Protein AF-A0A7M7MT83-F1 (afdb_monomer_lite)

Structure (mmCIF, N/CA/C/O backbone):
data_AF-A0A7M7MT83-F1
#
_entry.id   AF-A0A7M7MT83-F1
#
loop_
_atom_site.group_PDB
_atom_site.id
_atom_site.type_symbol
_atom_site.label_atom_id
_atom_site.label_alt_id
_atom_site.label_comp_id
_atom_site.label_asym_id
_atom_site.label_entity_id
_atom_site.label_seq_id
_atom_site.pdbx_PDB_ins_code
_atom_site.Cartn_x
_atom_site.Cartn_y
_atom_site.Cartn_z
_atom_site.occupancy
_atom_site.B_iso_or_equiv
_atom_site.auth_seq_id
_atom_site.auth_comp_id
_atom_site.auth_asym_id
_atom_site.auth_atom_id
_atom_site.pdbx_PDB_model_num
ATOM 1 N N . MET A 1 1 ? -68.914 21.315 61.690 1.00 57.00 1 MET A N 1
ATOM 2 C CA . MET A 1 1 ? -67.715 20.433 61.717 1.00 57.00 1 MET A CA 1
ATOM 3 C C . MET A 1 1 ? -67.319 19.843 60.352 1.00 57.00 1 MET A C 1
ATOM 5 O O . MET A 1 1 ? -66.195 19.382 60.210 1.00 57.00 1 MET A O 1
ATOM 9 N N . THR A 1 2 ? -68.172 19.881 59.323 1.00 61.34 2 THR A N 1
ATOM 10 C CA . THR A 1 2 ? -67.931 19.259 58.001 1.00 61.34 2 THR A CA 1
ATOM 11 C C . THR A 1 2 ? -66.990 20.039 57.068 1.00 61.34 2 THR A C 1
ATOM 13 O O . THR A 1 2 ? -66.273 19.422 56.284 1.00 61.34 2 THR A O 1
ATOM 16 N N . ALA A 1 3 ? -66.925 21.372 57.175 1.00 60.59 3 ALA A N 1
ATOM 17 C CA . ALA A 1 3 ? -66.109 22.215 56.289 1.00 60.59 3 ALA A CA 1
ATOM 18 C C . ALA A 1 3 ? -64.585 22.019 56.464 1.00 60.59 3 ALA A C 1
ATOM 20 O O . ALA A 1 3 ? -63.885 21.810 55.475 1.00 60.59 3 ALA A O 1
ATOM 21 N N . ARG A 1 4 ? -64.073 21.976 57.708 1.00 62.16 4 ARG A N 1
ATOM 22 C CA . ARG A 1 4 ? -62.634 21.757 57.990 1.00 62.16 4 ARG A CA 1
ATOM 23 C C . ARG A 1 4 ? -62.119 20.418 57.449 1.00 62.16 4 ARG A C 1
ATOM 25 O O . ARG A 1 4 ? -61.045 20.360 56.864 1.00 62.16 4 ARG A O 1
ATOM 32 N N . LYS A 1 5 ? -62.917 19.349 57.559 1.00 65.69 5 LYS A N 1
ATOM 33 C CA . LYS A 1 5 ? -62.542 17.998 57.096 1.00 65.69 5 LYS A CA 1
ATOM 34 C C . LYS A 1 5 ? -62.365 17.918 55.567 1.00 65.69 5 LYS A C 1
ATOM 36 O O . LYS A 1 5 ? -61.561 17.126 55.079 1.00 65.69 5 LYS A O 1
ATOM 41 N N . ARG A 1 6 ? -63.089 18.750 54.806 1.00 65.38 6 ARG A N 1
ATOM 42 C CA . ARG A 1 6 ? -63.007 18.823 53.333 1.00 65.38 6 ARG A CA 1
ATOM 43 C C . ARG A 1 6 ? -61.776 19.606 52.859 1.00 65.38 6 ARG A C 1
ATOM 45 O O . ARG A 1 6 ? -61.167 19.255 51.846 1.00 65.38 6 ARG A O 1
ATOM 52 N N . GLU A 1 7 ? -61.387 20.628 53.615 1.00 68.56 7 GLU A N 1
ATOM 53 C CA . GLU A 1 7 ? -60.181 21.421 53.363 1.00 68.56 7 GLU A CA 1
ATOM 54 C C . GLU A 1 7 ? -58.898 20.612 53.650 1.00 68.56 7 GLU A C 1
ATOM 56 O O . GLU A 1 7 ? -57.979 20.600 52.832 1.00 68.56 7 GLU A O 1
ATOM 61 N N . GLU A 1 8 ? -58.880 19.837 54.743 1.00 69.06 8 GLU A N 1
ATOM 62 C CA . GLU A 1 8 ? -57.792 18.912 55.114 1.00 69.06 8 GLU A CA 1
ATOM 63 C C . GLU A 1 8 ? -57.534 17.849 54.024 1.00 69.06 8 GLU A C 1
ATOM 65 O O . GLU A 1 8 ? -56.398 17.604 53.611 1.00 69.06 8 GLU A O 1
ATOM 70 N N . SER A 1 9 ? -58.611 17.263 53.487 1.00 75.81 9 SER A N 1
ATOM 71 C CA . SER A 1 9 ? -58.549 16.263 52.411 1.00 75.81 9 SER A CA 1
ATOM 72 C C . SER A 1 9 ? -57.998 16.843 51.099 1.00 75.81 9 SER A C 1
ATOM 74 O O . SER A 1 9 ? -57.252 16.177 50.375 1.00 75.81 9 SER A O 1
ATOM 76 N N . SER A 1 10 ? -58.307 18.110 50.806 1.00 84.88 10 SER A N 1
ATOM 77 C CA . SER A 1 10 ? -57.803 18.812 49.618 1.00 84.88 10 SER A CA 1
ATOM 78 C C . SER A 1 10 ? -56.302 19.102 49.729 1.00 84.88 10 SER A C 1
ATOM 80 O O . SER A 1 10 ? -55.560 18.891 48.765 1.00 84.88 10 SER A O 1
ATOM 82 N N . LYS A 1 11 ? -55.829 19.491 50.922 1.00 85.19 11 LYS A N 1
ATOM 83 C CA . LYS A 1 11 ? -54.399 19.690 51.215 1.00 85.19 11 LYS A CA 1
ATOM 84 C C . LYS A 1 11 ? -53.608 18.381 51.094 1.00 85.19 11 LYS A C 1
ATOM 86 O O . LYS A 1 11 ? -52.562 18.366 50.445 1.00 85.19 11 LYS A O 1
ATOM 91 N N . GLN A 1 12 ? -54.135 17.2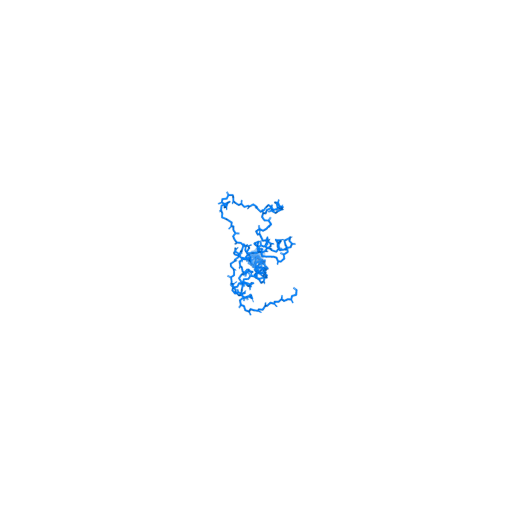66 51.611 1.00 87.62 12 GLN A N 1
ATOM 92 C CA . GLN A 1 12 ? -53.523 15.937 51.445 1.00 87.62 12 GLN A CA 1
ATOM 93 C C . GLN A 1 12 ? -53.416 15.508 49.978 1.00 87.62 12 GLN A C 1
ATOM 95 O O . GLN A 1 12 ? -52.361 15.028 49.560 1.00 87.62 12 GLN A O 1
ATOM 100 N N . ARG A 1 13 ? -54.467 15.717 49.171 1.00 83.44 13 ARG A N 1
ATOM 101 C CA . ARG A 1 13 ? -54.431 15.439 47.723 1.00 83.44 13 ARG A CA 1
ATOM 102 C C . ARG A 1 13 ? -53.372 16.271 47.005 1.00 83.44 13 ARG A C 1
ATOM 104 O O . ARG A 1 13 ? -52.617 15.732 46.199 1.00 83.44 13 ARG A O 1
ATOM 111 N N . TYR A 1 14 ? -53.275 17.562 47.321 1.00 90.56 14 TYR A N 1
ATOM 112 C CA . TYR A 1 14 ? -52.264 18.433 46.723 1.00 90.56 14 TYR A CA 1
ATOM 113 C C . TYR A 1 14 ? -50.840 17.984 47.083 1.00 90.56 14 TYR A C 1
ATOM 115 O O . TYR A 1 14 ? -49.967 17.908 46.217 1.00 90.56 14 TYR A O 1
ATOM 123 N N . GLN A 1 15 ? -50.617 17.604 48.343 1.00 88.81 15 GLN A N 1
ATOM 124 C CA . GLN A 1 15 ? -49.321 17.125 48.818 1.00 88.81 15 GLN A CA 1
ATOM 125 C C . GLN A 1 15 ? -48.944 15.756 48.224 1.00 88.81 15 GLN A C 1
ATOM 127 O O . GLN A 1 15 ? -47.784 15.544 47.869 1.00 88.81 15 GLN A O 1
ATOM 132 N N . ALA A 1 16 ? -49.908 14.847 48.051 1.00 88.94 16 ALA A N 1
ATOM 133 C CA . ALA A 1 16 ? -49.701 13.574 47.360 1.00 88.94 16 ALA A CA 1
ATOM 134 C C . ALA A 1 16 ? -49.307 13.788 45.887 1.00 88.94 16 ALA A C 1
ATOM 136 O O . ALA A 1 16 ? -48.312 13.226 45.432 1.00 88.94 16 ALA A O 1
ATOM 137 N N . ASN A 1 17 ? -50.002 14.683 45.178 1.00 91.44 17 ASN A N 1
ATOM 138 C CA . ASN A 1 17 ? -49.695 15.024 43.785 1.00 91.44 17 ASN A CA 1
ATOM 139 C C . ASN A 1 17 ? -48.333 15.724 43.623 1.00 91.44 17 ASN A C 1
ATOM 141 O O . ASN A 1 17 ? -47.659 15.550 42.608 1.00 91.44 17 ASN A O 1
ATOM 145 N N . ALA A 1 18 ? -47.903 16.521 44.606 1.00 88.69 18 ALA A N 1
ATOM 146 C CA . ALA A 1 18 ? -46.572 17.129 44.612 1.00 88.69 18 ALA A CA 1
ATOM 147 C C . ALA A 1 18 ? -45.459 16.075 44.773 1.00 88.69 18 ALA A C 1
ATOM 149 O O . ALA A 1 18 ? -44.462 16.116 44.056 1.00 88.69 18 ALA A O 1
ATOM 150 N N . ARG A 1 19 ? -45.659 15.089 45.658 1.00 87.50 19 ARG A N 1
ATOM 151 C CA . ARG A 1 19 ? -44.720 13.969 45.855 1.00 87.50 19 ARG A CA 1
ATOM 152 C C . ARG A 1 19 ? -44.637 13.060 44.630 1.00 87.50 19 ARG A C 1
ATOM 154 O O . ARG A 1 19 ? -43.552 12.602 44.288 1.00 87.50 19 ARG A O 1
ATOM 161 N N . GLU A 1 20 ? -45.760 12.814 43.958 1.00 88.69 20 GLU A N 1
ATOM 162 C CA . GLU A 1 20 ? -45.780 12.026 42.721 1.00 88.69 20 GLU A CA 1
ATOM 163 C C . GLU A 1 20 ? -44.983 12.719 41.607 1.00 88.69 20 GLU A C 1
ATOM 165 O O . GLU A 1 20 ? -44.172 12.083 40.930 1.00 88.69 20 GLU A O 1
ATOM 170 N N . ARG A 1 21 ? -45.120 14.048 41.490 1.00 84.00 21 ARG A N 1
ATOM 171 C CA . ARG A 1 21 ? -44.317 14.853 40.560 1.00 84.00 21 ARG A CA 1
ATOM 172 C C . ARG A 1 21 ? -42.822 14.768 40.856 1.00 84.00 21 ARG A C 1
ATOM 174 O O . ARG A 1 21 ? -42.048 14.516 39.933 1.00 84.00 21 ARG A O 1
ATOM 181 N N . ASP A 1 22 ? -42.411 14.895 42.114 1.00 89.75 22 ASP A N 1
ATOM 182 C CA . ASP A 1 22 ? -40.998 14.767 42.500 1.00 89.75 22 ASP A CA 1
ATOM 183 C C . ASP A 1 22 ? -40.421 13.381 42.144 1.00 89.75 22 ASP A C 1
ATOM 185 O O . ASP A 1 22 ? -39.358 13.271 41.523 1.00 89.75 22 ASP A O 1
ATOM 189 N N . ARG A 1 23 ? -41.188 12.309 42.399 1.00 87.31 23 ARG A N 1
ATOM 190 C CA . ARG A 1 23 ? -40.822 10.943 41.983 1.00 87.31 23 ARG A CA 1
ATOM 191 C C . ARG A 1 23 ? -40.630 10.838 40.474 1.00 87.31 23 ARG A C 1
ATOM 193 O O . ARG A 1 23 ? -39.657 10.221 40.032 1.00 87.31 23 ARG A O 1
ATOM 200 N N . THR A 1 24 ? -41.533 11.420 39.684 1.00 88.94 24 THR A N 1
ATOM 201 C CA . THR A 1 24 ? -41.405 11.416 38.220 1.00 88.94 24 THR A CA 1
ATOM 202 C C . THR A 1 24 ? -40.198 12.217 37.745 1.00 88.94 24 THR A C 1
ATOM 204 O O . THR A 1 24 ? -39.415 11.683 36.965 1.00 88.94 24 THR A O 1
ATOM 207 N N . HIS A 1 25 ? -39.957 13.424 38.267 1.00 88.62 25 HIS A N 1
ATOM 208 C CA . HIS A 1 25 ? -38.783 14.227 37.909 1.00 88.62 25 HIS A CA 1
ATOM 209 C C . HIS A 1 25 ? -37.474 13.494 38.207 1.00 88.62 25 HIS A C 1
ATOM 211 O O . HIS A 1 25 ? -36.591 13.434 37.349 1.00 88.62 25 HIS A O 1
ATOM 217 N N . ARG A 1 26 ? -37.367 12.864 39.383 1.00 83.62 26 ARG A N 1
ATOM 218 C CA . ARG A 1 26 ? -36.186 12.083 39.766 1.00 83.62 26 ARG A CA 1
ATOM 219 C C . ARG A 1 26 ? -35.973 10.872 38.856 1.00 83.62 26 ARG A C 1
ATOM 221 O O . ARG A 1 26 ? -34.840 10.594 38.464 1.00 83.62 26 ARG A O 1
ATOM 228 N N . ARG A 1 27 ? -37.044 10.158 38.490 1.00 85.94 27 ARG A N 1
ATOM 229 C CA . ARG A 1 27 ? -36.975 9.031 37.541 1.00 85.94 27 ARG A CA 1
ATOM 230 C C . ARG A 1 27 ? -36.535 9.489 36.155 1.00 85.94 27 ARG A C 1
ATOM 232 O O . ARG A 1 27 ? -35.623 8.888 35.595 1.00 85.94 27 ARG A O 1
ATOM 239 N N . THR A 1 28 ? -37.122 10.561 35.632 1.00 86.75 28 THR A N 1
ATOM 240 C CA . THR A 1 28 ? -36.768 11.116 34.319 1.00 86.75 28 THR A CA 1
ATOM 241 C C . THR A 1 28 ? -35.318 11.588 34.292 1.00 86.75 28 THR A C 1
ATOM 243 O O . THR A 1 28 ? -34.590 11.261 33.358 1.00 86.75 28 THR A O 1
ATOM 246 N N . PHE A 1 29 ? -34.862 12.274 35.344 1.00 82.88 29 PHE A N 1
ATOM 247 C CA . PHE A 1 29 ? -33.477 12.729 35.464 1.00 82.88 29 PHE A CA 1
ATOM 248 C C . PHE A 1 29 ? -32.484 11.560 35.497 1.00 82.88 29 PHE A C 1
ATOM 250 O O . PHE A 1 29 ? -31.486 11.566 34.776 1.00 82.88 29 PHE A O 1
ATOM 257 N N . ASN A 1 30 ? -32.776 10.518 36.279 1.00 85.31 30 ASN A N 1
ATOM 258 C CA . ASN A 1 30 ? -31.931 9.326 36.347 1.00 85.31 30 ASN A CA 1
ATOM 259 C C . ASN A 1 30 ? -31.901 8.560 35.018 1.00 85.31 30 ASN A C 1
ATOM 261 O O . ASN A 1 30 ? -30.837 8.101 34.605 1.00 85.31 30 ASN A O 1
ATOM 265 N N . ASN A 1 31 ? -33.039 8.461 34.327 1.00 85.00 31 ASN A N 1
ATOM 266 C CA . ASN A 1 31 ? -33.118 7.799 33.030 1.00 85.00 31 ASN A CA 1
ATOM 267 C C . ASN A 1 31 ? -32.348 8.591 31.960 1.00 85.00 31 ASN A C 1
ATOM 269 O O . ASN A 1 31 ? -31.525 8.028 31.245 1.00 85.00 31 ASN A O 1
ATOM 273 N N . ALA A 1 32 ? -32.497 9.918 31.925 1.00 82.69 32 ALA A N 1
ATOM 274 C CA . ALA A 1 32 ? -31.705 10.788 31.057 1.00 82.69 32 ALA A CA 1
ATOM 275 C C . ALA A 1 32 ? -30.198 10.632 31.327 1.00 82.69 32 ALA A C 1
ATOM 277 O O . ALA A 1 32 ? -29.422 10.416 30.396 1.00 82.69 32 ALA A O 1
ATOM 278 N N . LYS A 1 33 ? -29.781 10.631 32.600 1.00 84.50 33 LYS A N 1
ATOM 279 C CA . LYS A 1 33 ? -28.379 10.426 32.991 1.00 84.50 33 LYS A CA 1
ATOM 280 C C . LYS A 1 33 ? -27.840 9.072 32.518 1.00 84.50 33 LYS A C 1
ATOM 282 O O . LYS A 1 33 ? -26.751 9.032 31.952 1.00 84.50 33 LYS A O 1
ATOM 287 N N . PHE A 1 34 ? -28.612 7.998 32.687 1.00 81.19 34 PHE A N 1
ATOM 288 C CA . PHE A 1 34 ? -28.249 6.657 32.220 1.00 81.19 34 PHE A CA 1
ATOM 289 C C . PHE A 1 34 ? -28.175 6.568 30.689 1.00 81.19 34 PHE A C 1
ATOM 291 O O . PHE A 1 34 ? -27.226 6.017 30.135 1.00 81.19 34 PHE A O 1
ATOM 298 N N . THR A 1 35 ? -29.138 7.155 29.973 1.00 75.31 35 THR A N 1
ATOM 299 C CA . THR A 1 35 ? -29.099 7.177 28.502 1.00 75.31 35 THR A CA 1
ATOM 300 C C . THR A 1 35 ? -27.897 7.964 27.977 1.00 75.31 35 THR A C 1
ATOM 302 O O . THR A 1 35 ? -27.282 7.544 27.000 1.00 75.31 35 THR A O 1
ATOM 305 N N . ASN A 1 36 ? -27.503 9.050 28.649 1.00 76.81 36 ASN A N 1
ATOM 306 C CA . ASN A 1 36 ? -26.342 9.857 28.275 1.00 76.81 36 ASN A CA 1
ATOM 307 C C . ASN A 1 36 ? -25.015 9.124 28.522 1.00 76.81 36 ASN A C 1
ATOM 309 O O . ASN A 1 36 ? -24.133 9.167 27.666 1.00 76.81 36 ASN A O 1
ATOM 313 N N . THR A 1 37 ? -24.866 8.399 29.636 1.00 74.75 37 THR A N 1
ATOM 314 C CA . THR A 1 37 ? -23.663 7.582 29.880 1.00 74.75 37 THR A CA 1
ATOM 315 C C . THR A 1 37 ? -23.552 6.416 28.898 1.00 74.75 37 THR A C 1
ATOM 317 O O . THR A 1 37 ? -22.462 6.140 28.396 1.00 74.75 37 THR A O 1
ATOM 320 N N . LEU A 1 38 ? -24.672 5.773 28.554 1.00 76.94 38 LEU A N 1
ATOM 321 C CA . LEU A 1 38 ? -24.695 4.682 27.578 1.00 76.94 38 LEU A CA 1
ATOM 322 C C . LEU A 1 38 ? -24.400 5.174 26.150 1.00 76.94 38 LEU A C 1
ATOM 324 O O . LEU A 1 38 ? -23.700 4.494 25.398 1.00 76.94 38 LEU A O 1
ATOM 328 N N . LYS A 1 39 ? -24.889 6.366 25.777 1.00 73.06 39 LYS A N 1
ATOM 329 C CA . LYS A 1 39 ? -24.542 7.033 24.508 1.00 73.06 39 LYS A CA 1
ATOM 330 C C . LYS A 1 39 ? -23.049 7.360 24.438 1.00 73.06 39 LYS A C 1
ATOM 332 O O . LYS A 1 39 ? -22.415 6.992 23.453 1.00 73.06 39 LYS A O 1
ATOM 337 N N . LYS A 1 40 ? -22.476 7.916 25.514 1.00 73.50 40 LYS A N 1
ATOM 338 C CA . LYS A 1 40 ? -21.038 8.225 25.606 1.00 73.50 40 LYS A CA 1
ATOM 339 C C . LYS A 1 40 ? -20.159 6.982 25.413 1.00 73.50 40 LYS A C 1
ATOM 341 O O . LYS A 1 40 ? -19.173 7.028 24.686 1.00 73.50 40 LYS A O 1
ATOM 346 N N . GLY A 1 41 ? -20.544 5.842 25.996 1.00 68.06 41 GLY A N 1
ATOM 347 C CA . GLY A 1 41 ? -19.832 4.572 25.794 1.00 68.06 41 GLY A CA 1
ATOM 348 C C . GLY A 1 41 ? -19.936 4.016 24.365 1.00 68.06 41 GLY A C 1
ATOM 349 O O . GLY A 1 41 ? -18.981 3.435 23.853 1.00 68.06 41 GLY A O 1
ATOM 350 N N . LYS A 1 42 ? -21.077 4.211 23.689 1.00 71.38 42 LYS A N 1
ATOM 351 C CA . LYS A 1 42 ? -21.274 3.786 22.291 1.00 71.38 42 LYS A CA 1
ATOM 352 C C . LYS A 1 42 ? -20.506 4.653 21.294 1.00 71.38 42 LYS A C 1
ATOM 354 O O . LYS A 1 42 ? -20.053 4.134 20.280 1.00 71.38 42 LYS A O 1
ATOM 359 N N . GLU A 1 43 ? -20.379 5.950 21.557 1.00 72.12 43 GLU A N 1
ATOM 360 C CA . GLU A 1 43 ? -19.562 6.860 20.744 1.00 72.12 43 GLU A CA 1
ATOM 361 C C . GLU A 1 43 ? -18.083 6.503 20.832 1.00 72.12 43 GLU A C 1
ATOM 363 O O . GLU A 1 43 ? -17.481 6.235 19.798 1.00 72.12 43 GLU A O 1
ATOM 368 N N . PHE A 1 44 ? -17.550 6.331 22.043 1.00 77.38 44 PHE A N 1
ATOM 369 C CA . PHE A 1 44 ? -16.159 5.914 22.229 1.00 77.38 44 PHE A CA 1
ATOM 370 C C . PHE A 1 44 ? -15.850 4.566 21.550 1.00 77.38 44 PHE A C 1
ATOM 372 O O . PHE A 1 44 ? -14.807 4.393 20.929 1.00 77.38 44 PHE A O 1
ATOM 379 N N . LYS A 1 45 ? -16.782 3.603 21.597 1.00 75.19 45 LYS A N 1
ATOM 380 C CA . LYS A 1 45 ? -16.617 2.309 20.913 1.00 75.19 45 LYS A CA 1
ATOM 381 C C . LYS A 1 45 ? -16.614 2.439 19.384 1.00 75.19 45 LYS A C 1
ATOM 383 O O . LYS A 1 45 ? -15.858 1.723 18.735 1.00 75.19 45 LYS A O 1
ATOM 388 N N . ARG A 1 46 ? -17.446 3.325 18.819 1.00 73.12 46 ARG A N 1
ATOM 389 C CA . ARG A 1 46 ? -17.458 3.611 17.373 1.00 73.12 46 ARG A CA 1
ATOM 390 C C . ARG A 1 46 ? -16.165 4.289 16.932 1.00 73.12 46 ARG A C 1
ATOM 392 O O . ARG A 1 46 ? -15.587 3.853 15.950 1.00 73.12 46 ARG A O 1
ATOM 399 N N . GLU A 1 47 ? -15.681 5.261 17.698 1.00 77.88 47 GLU A N 1
ATOM 400 C CA . GLU A 1 47 ? -14.422 5.966 17.431 1.00 77.88 47 GLU A CA 1
ATOM 401 C C . GLU A 1 47 ? -13.218 5.008 17.448 1.00 77.88 47 GLU A C 1
ATOM 403 O O . GLU A 1 47 ? -12.425 4.977 16.509 1.00 77.88 47 GLU A O 1
ATOM 408 N N . ILE A 1 48 ? -13.133 4.126 18.453 1.00 75.31 48 ILE A N 1
ATOM 409 C CA . ILE A 1 48 ? -12.109 3.068 18.511 1.00 75.31 48 ILE A CA 1
ATOM 410 C C . ILE A 1 48 ? -12.239 2.106 17.319 1.00 75.31 48 ILE A C 1
ATOM 412 O O . ILE A 1 48 ? -11.231 1.729 16.724 1.00 75.31 48 ILE A O 1
ATOM 416 N N . GLN A 1 49 ? -13.464 1.711 16.954 1.00 75.00 49 GLN A N 1
ATOM 417 C CA . GLN A 1 49 ? -13.711 0.809 15.827 1.00 75.00 49 GLN A CA 1
ATOM 418 C C . GLN A 1 49 ? -13.324 1.444 14.483 1.00 75.00 49 GLN A C 1
ATOM 420 O O . GLN A 1 49 ? -12.777 0.758 13.622 1.00 75.00 49 GLN A O 1
ATOM 425 N N . GLU A 1 50 ? -13.564 2.740 14.306 1.00 75.00 50 GLU A N 1
ATOM 426 C CA . GLU A 1 50 ? -13.219 3.489 13.098 1.00 75.00 50 GLU A CA 1
ATOM 427 C C . GLU A 1 50 ? -11.702 3.665 12.958 1.00 75.00 50 GLU A C 1
ATOM 429 O O . GLU A 1 50 ? -11.137 3.361 11.904 1.00 75.00 50 GLU A O 1
ATOM 434 N N . ILE A 1 51 ? -11.011 4.020 14.049 1.00 74.00 51 ILE A N 1
ATOM 435 C CA . ILE A 1 51 ? -9.542 4.058 14.097 1.00 74.00 51 ILE A CA 1
ATOM 436 C C . ILE A 1 51 ? -8.963 2.669 13.791 1.00 74.00 51 ILE A C 1
ATOM 438 O O . ILE A 1 51 ? -8.041 2.538 12.984 1.00 74.00 51 ILE A O 1
ATOM 442 N N . GLN A 1 52 ? -9.520 1.611 14.387 1.00 70.62 52 GLN A N 1
ATOM 443 C CA . GLN A 1 52 ? -9.072 0.237 14.160 1.00 70.62 52 GLN A CA 1
ATOM 444 C C . GLN A 1 52 ? -9.309 -0.221 12.711 1.00 70.62 52 GLN A C 1
ATOM 446 O O . GLN A 1 52 ? -8.431 -0.863 12.133 1.00 70.62 52 GLN A O 1
ATOM 451 N N . SER A 1 53 ? -10.443 0.150 12.106 1.00 75.00 53 SER A N 1
ATOM 452 C CA . SER A 1 53 ? -10.762 -0.130 10.699 1.00 75.00 53 SER A CA 1
ATOM 453 C C . SER A 1 53 ? -9.833 0.618 9.732 1.00 75.00 53 SER A C 1
ATOM 455 O O . SER A 1 53 ? -9.397 0.073 8.717 1.00 75.00 53 SER A O 1
ATOM 457 N N . SER A 1 54 ? -9.483 1.867 10.042 1.00 73.31 54 SER A N 1
ATOM 458 C CA . SER A 1 54 ? -8.515 2.636 9.253 1.00 73.31 54 SER A CA 1
ATOM 459 C C . SER A 1 54 ? -7.109 2.022 9.342 1.00 73.31 54 SER A C 1
ATOM 461 O O . SER A 1 54 ? -6.447 1.786 8.328 1.00 73.31 54 SER A O 1
ATOM 463 N N . LEU A 1 55 ? -6.671 1.640 10.547 1.00 71.81 55 LEU A N 1
ATOM 464 C CA . LEU A 1 55 ? -5.374 0.991 10.762 1.00 71.81 55 LEU A CA 1
ATOM 465 C C . LEU A 1 55 ? -5.283 -0.395 10.116 1.00 71.81 55 LEU A C 1
ATOM 467 O O . LEU A 1 55 ? -4.213 -0.752 9.614 1.00 71.81 55 LEU A O 1
ATOM 471 N N . CYS A 1 56 ? -6.364 -1.185 10.109 1.00 74.38 56 CYS A N 1
ATOM 472 C CA . CYS A 1 56 ? -6.348 -2.475 9.421 1.00 74.38 56 CYS A CA 1
ATOM 473 C C . CYS A 1 56 ? -6.217 -2.293 7.904 1.00 74.38 56 CYS A C 1
ATOM 475 O O . CYS A 1 56 ? -5.453 -3.031 7.292 1.00 74.38 56 CYS A O 1
ATOM 477 N N . SER A 1 57 ? -6.836 -1.259 7.320 1.00 86.31 57 SER A N 1
ATOM 478 C CA . SER A 1 57 ? -6.640 -0.897 5.907 1.00 86.31 57 SER A CA 1
ATOM 479 C C . SER A 1 57 ? -5.172 -0.558 5.597 1.00 86.31 57 SER A C 1
ATOM 481 O O . SER A 1 57 ? -4.570 -1.132 4.687 1.00 86.31 57 SER A O 1
ATOM 483 N N . VAL A 1 58 ? -4.536 0.283 6.423 1.00 87.94 58 VAL A N 1
ATOM 484 C CA . VAL A 1 58 ? -3.120 0.660 6.251 1.00 87.94 58 VAL A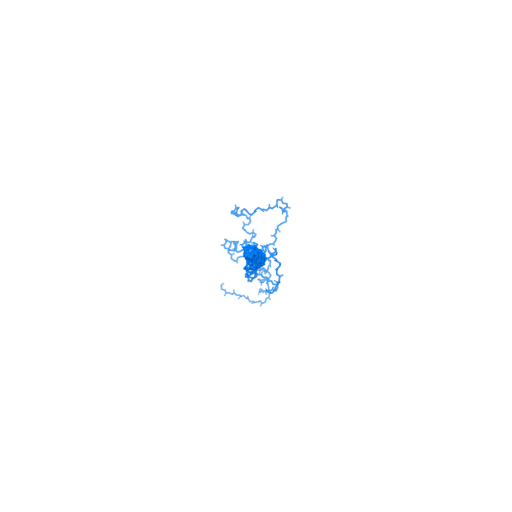 CA 1
ATOM 485 C C . VAL A 1 58 ? -2.177 -0.532 6.438 1.00 87.94 58 VAL A C 1
ATOM 487 O O . VAL A 1 58 ? -1.223 -0.700 5.679 1.00 87.94 58 VAL A O 1
ATOM 490 N N . ASN A 1 59 ? -2.419 -1.388 7.433 1.00 87.88 59 ASN A N 1
ATOM 491 C CA . ASN A 1 59 ? -1.581 -2.567 7.656 1.00 87.88 59 ASN A CA 1
ATOM 492 C C . ASN A 1 59 ? -1.719 -3.585 6.513 1.00 87.88 59 ASN A C 1
ATOM 494 O O . ASN A 1 59 ? -0.712 -4.173 6.121 1.00 87.88 59 ASN A O 1
ATOM 498 N N . THR A 1 60 ? -2.915 -3.738 5.938 1.00 87.94 60 THR A N 1
ATOM 499 C CA . THR A 1 60 ? -3.131 -4.535 4.722 1.00 87.94 60 THR A CA 1
ATOM 500 C C . THR A 1 60 ? -2.346 -3.973 3.541 1.00 87.94 60 THR A C 1
ATOM 502 O O . THR A 1 60 ? -1.652 -4.730 2.865 1.00 87.94 60 THR A O 1
ATOM 505 N N . ALA A 1 61 ? -2.357 -2.652 3.339 1.00 89.12 61 ALA A N 1
ATOM 506 C CA . ALA A 1 61 ? -1.562 -2.009 2.294 1.00 89.12 61 ALA A CA 1
ATOM 507 C C . ALA A 1 61 ? -0.050 -2.232 2.489 1.00 89.12 61 ALA A C 1
ATOM 509 O O . ALA A 1 61 ? 0.653 -2.562 1.538 1.00 89.12 61 ALA A O 1
ATOM 510 N N . PHE A 1 62 ? 0.456 -2.140 3.725 1.00 91.31 62 PHE A N 1
ATOM 511 C CA . PHE A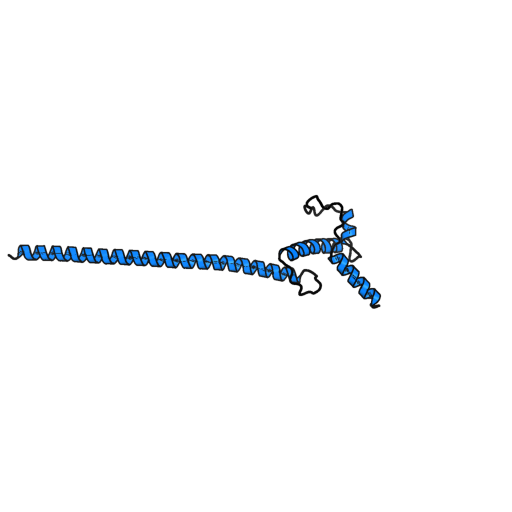 1 62 ? 1.853 -2.475 4.030 1.00 91.31 62 PHE A CA 1
ATOM 512 C C . PHE A 1 62 ? 2.174 -3.950 3.766 1.00 91.31 62 PHE A C 1
ATOM 514 O O . PHE A 1 62 ? 3.274 -4.260 3.318 1.00 91.31 62 PHE A O 1
ATOM 521 N N . SER A 1 63 ? 1.252 -4.870 4.057 1.00 88.06 63 SER A N 1
ATOM 522 C CA . SER A 1 63 ? 1.430 -6.293 3.747 1.00 88.06 63 SER A CA 1
ATOM 523 C C . SER A 1 63 ? 1.504 -6.532 2.241 1.00 88.06 63 SER A C 1
ATOM 525 O O . SER A 1 63 ? 2.435 -7.195 1.802 1.00 88.06 63 SER A O 1
ATOM 527 N N . ALA A 1 64 ? 0.613 -5.921 1.456 1.00 88.19 64 ALA A N 1
ATOM 528 C CA . ALA A 1 64 ? 0.663 -5.981 -0.004 1.00 88.19 64 ALA A CA 1
ATOM 529 C C . ALA A 1 64 ? 1.947 -5.346 -0.569 1.00 88.19 64 ALA A C 1
ATOM 531 O O . ALA A 1 64 ? 2.571 -5.896 -1.467 1.00 88.19 64 ALA A O 1
ATOM 532 N N . LEU A 1 65 ? 2.406 -4.222 -0.009 1.00 92.06 65 LEU A N 1
ATOM 533 C CA . LEU A 1 65 ? 3.655 -3.597 -0.447 1.00 92.06 65 LEU A CA 1
ATOM 534 C C . LEU A 1 65 ? 4.867 -4.511 -0.211 1.00 92.06 65 LEU A C 1
ATOM 536 O O . LEU A 1 65 ? 5.747 -4.580 -1.063 1.00 92.06 65 LEU A O 1
ATOM 540 N N . ARG A 1 66 ? 4.911 -5.253 0.906 1.00 91.75 66 ARG A N 1
ATOM 541 C CA . ARG A 1 66 ? 6.006 -6.202 1.175 1.00 91.75 66 ARG A CA 1
ATOM 542 C C . ARG A 1 66 ? 6.095 -7.313 0.134 1.00 91.75 66 ARG A C 1
ATOM 544 O O . ARG A 1 66 ? 7.207 -7.691 -0.208 1.00 91.75 66 ARG A O 1
ATOM 551 N N . THR A 1 67 ? 4.968 -7.802 -0.387 1.00 88.50 67 THR A N 1
ATOM 552 C CA . THR A 1 67 ? 4.981 -8.877 -1.395 1.00 88.50 67 THR A CA 1
ATOM 553 C C . THR A 1 67 ? 5.491 -8.409 -2.758 1.00 88.50 67 THR A C 1
ATOM 555 O O . THR A 1 67 ? 5.842 -9.241 -3.586 1.00 88.50 67 THR A O 1
ATOM 558 N N . LEU A 1 68 ? 5.532 -7.096 -3.008 1.00 90.38 68 LEU A N 1
ATOM 559 C CA . LEU A 1 68 ? 6.034 -6.515 -4.257 1.00 90.38 68 LEU A CA 1
ATOM 560 C C . LEU A 1 68 ? 7.538 -6.204 -4.226 1.00 90.38 68 LEU A C 1
ATOM 562 O O . LEU A 1 68 ? 8.119 -5.970 -5.281 1.00 90.38 68 LEU A O 1
ATOM 566 N N . ILE A 1 69 ? 8.171 -6.163 -3.048 1.00 90.50 69 ILE A N 1
ATOM 567 C CA . ILE A 1 69 ? 9.593 -5.818 -2.910 1.00 90.50 69 ILE A CA 1
ATOM 568 C C . ILE A 1 69 ? 10.439 -7.094 -3.027 1.00 90.50 69 ILE A C 1
ATOM 570 O O . ILE A 1 69 ? 10.335 -7.964 -2.157 1.00 90.50 69 ILE A O 1
ATOM 574 N N . PRO A 1 70 ? 11.339 -7.203 -4.023 1.00 85.88 70 PRO A N 1
ATOM 575 C CA . PRO A 1 70 ? 12.212 -8.365 -4.151 1.00 85.88 70 PRO A CA 1
ATOM 576 C C . PRO A 1 70 ? 13.186 -8.445 -2.969 1.00 85.88 70 PRO A C 1
ATOM 578 O O . PRO A 1 70 ? 14.083 -7.612 -2.828 1.00 85.88 70 PRO A O 1
ATOM 581 N N . THR A 1 71 ? 13.017 -9.448 -2.108 1.00 83.69 71 THR A N 1
ATOM 582 C CA . THR A 1 71 ? 13.936 -9.737 -1.000 1.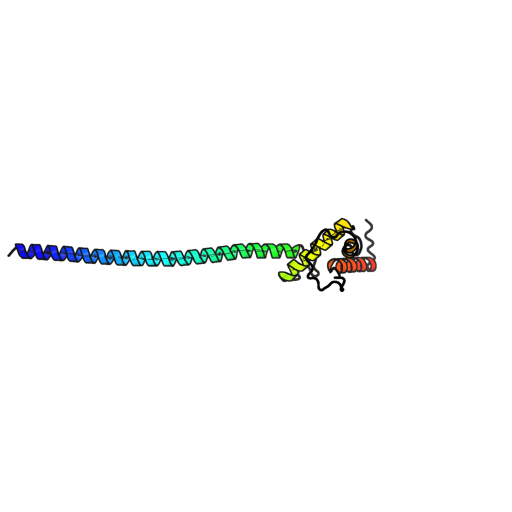00 83.69 71 THR A CA 1
ATOM 583 C C . THR A 1 71 ? 14.304 -11.211 -0.973 1.00 83.69 71 THR A C 1
ATOM 585 O O . THR A 1 71 ? 13.549 -12.068 -1.425 1.00 83.69 71 THR A O 1
ATOM 588 N N . GLU A 1 72 ? 15.486 -11.502 -0.442 1.00 72.50 72 GLU A N 1
ATOM 589 C CA . GLU A 1 72 ? 15.992 -12.858 -0.278 1.00 72.50 72 GLU A CA 1
ATOM 590 C C . GLU A 1 72 ? 16.274 -13.066 1.218 1.00 72.50 72 GLU A C 1
ATOM 592 O O . GLU A 1 72 ? 17.113 -12.343 1.770 1.00 72.50 72 GLU A O 1
ATOM 597 N N . PRO A 1 73 ? 15.558 -13.968 1.922 1.00 73.12 73 PRO A N 1
ATOM 598 C CA . PRO A 1 73 ? 14.409 -14.791 1.497 1.00 73.12 73 PRO A CA 1
ATOM 599 C C . PRO A 1 73 ? 13.102 -13.986 1.330 1.00 73.12 73 PRO A C 1
ATOM 601 O O . PRO A 1 73 ? 12.914 -12.981 2.015 1.00 73.12 73 PRO A O 1
ATOM 604 N N . MET A 1 74 ? 12.172 -14.462 0.483 1.00 62.47 74 MET A N 1
ATOM 605 C CA . MET A 1 74 ? 10.890 -13.778 0.201 1.00 62.47 74 MET A CA 1
ATOM 606 C C . MET A 1 74 ? 10.005 -13.570 1.444 1.00 62.47 74 MET A C 1
ATOM 608 O O . MET A 1 74 ? 9.195 -12.648 1.474 1.00 62.47 74 MET A O 1
ATOM 612 N N . ASP A 1 75 ? 10.212 -14.367 2.497 1.00 66.56 75 ASP A N 1
ATOM 613 C CA . ASP A 1 75 ? 9.482 -14.263 3.767 1.00 66.56 75 ASP A CA 1
ATOM 614 C C . ASP A 1 75 ? 10.166 -13.348 4.798 1.00 66.56 75 ASP A C 1
ATOM 616 O O . ASP A 1 75 ? 9.816 -13.344 5.987 1.00 66.56 75 ASP A O 1
ATOM 620 N N . ARG A 1 76 ? 11.164 -12.553 4.384 1.00 79.81 76 ARG A N 1
ATOM 621 C CA . ARG A 1 76 ? 11.813 -11.602 5.288 1.00 79.81 76 ARG A CA 1
ATOM 622 C C . ARG A 1 76 ? 10.795 -10.559 5.762 1.00 79.81 76 ARG A C 1
ATOM 624 O O . ARG A 1 76 ? 10.308 -9.723 5.003 1.00 79.81 76 ARG A O 1
ATOM 631 N N . LYS A 1 77 ? 10.534 -10.540 7.071 1.00 82.06 77 LYS A N 1
ATOM 632 C CA . LYS A 1 77 ? 9.671 -9.538 7.712 1.00 82.06 77 LYS A CA 1
ATOM 633 C C . LYS A 1 77 ? 10.354 -8.167 7.738 1.00 82.06 77 LYS A C 1
ATOM 635 O O . LYS A 1 77 ? 11.071 -7.845 8.679 1.00 82.06 77 LYS A O 1
ATOM 640 N N . LEU A 1 78 ? 10.109 -7.353 6.712 1.00 84.88 78 LEU A N 1
ATOM 641 C CA . LEU A 1 78 ? 10.540 -5.954 6.667 1.00 84.88 78 LEU A CA 1
ATOM 642 C C . LEU A 1 78 ? 9.725 -5.094 7.649 1.00 84.88 78 LEU A C 1
ATOM 644 O O . LEU A 1 78 ? 8.484 -5.127 7.657 1.00 84.88 78 LEU A O 1
ATOM 648 N N . SER A 1 79 ? 10.403 -4.267 8.447 1.00 91.06 79 SER A N 1
ATOM 649 C CA . SER A 1 79 ? 9.749 -3.218 9.241 1.00 91.06 79 SER A CA 1
ATOM 650 C C . SER A 1 79 ? 9.075 -2.171 8.337 1.00 91.06 79 SER A C 1
ATOM 652 O O . SER A 1 79 ? 9.344 -2.098 7.135 1.00 91.06 79 SER A O 1
ATOM 654 N N . LYS A 1 80 ? 8.181 -1.334 8.892 1.00 90.44 80 LYS A N 1
ATOM 655 C CA . LYS A 1 80 ? 7.482 -0.288 8.113 1.00 90.44 80 LYS A CA 1
ATOM 656 C C . LYS A 1 80 ? 8.468 0.671 7.433 1.00 90.44 80 LYS A C 1
ATOM 658 O O . LYS A 1 80 ? 8.303 0.971 6.257 1.00 90.44 80 LYS A O 1
ATOM 663 N N . ILE A 1 81 ? 9.520 1.091 8.138 1.00 92.25 81 ILE A N 1
ATOM 664 C CA . ILE A 1 81 ? 10.540 1.993 7.586 1.00 92.25 81 ILE A CA 1
ATOM 665 C C . ILE A 1 81 ? 11.414 1.308 6.532 1.00 92.25 81 ILE A C 1
ATOM 667 O O . ILE A 1 81 ? 11.683 1.903 5.491 1.00 92.25 81 ILE A O 1
ATOM 671 N N . GLU A 1 82 ? 11.816 0.053 6.751 1.00 88.94 82 GLU A N 1
ATOM 672 C CA . GLU A 1 82 ? 12.569 -0.708 5.747 1.00 88.94 82 GLU A CA 1
ATOM 673 C C . GLU A 1 82 ? 11.742 -0.921 4.480 1.00 88.94 82 GLU A C 1
ATOM 675 O O . GLU A 1 82 ? 12.267 -0.751 3.386 1.00 88.94 82 GLU A O 1
ATOM 680 N N . THR A 1 83 ? 10.447 -1.224 4.627 1.00 91.69 83 THR A N 1
ATOM 681 C CA . THR A 1 83 ? 9.515 -1.389 3.500 1.00 91.69 83 THR A CA 1
ATOM 682 C C . THR A 1 83 ? 9.470 -0.118 2.652 1.00 91.69 83 THR A C 1
ATOM 684 O O . THR A 1 83 ? 9.630 -0.192 1.440 1.00 91.69 83 THR A O 1
ATOM 687 N N . LEU A 1 84 ? 9.321 1.058 3.274 1.00 93.75 84 LEU A N 1
ATOM 688 C CA . LEU A 1 84 ? 9.284 2.331 2.544 1.00 93.75 84 LEU A CA 1
ATOM 689 C C . LEU A 1 84 ? 10.622 2.660 1.869 1.00 93.75 84 LEU A C 1
ATOM 691 O O . LEU A 1 84 ? 10.644 3.083 0.714 1.00 93.75 84 LEU A O 1
ATOM 695 N N . ARG A 1 85 ? 11.743 2.437 2.565 1.00 90.12 85 ARG A N 1
ATOM 696 C CA . ARG A 1 85 ? 13.085 2.675 2.012 1.00 90.12 85 ARG A CA 1
ATOM 697 C C . ARG A 1 85 ? 13.376 1.764 0.818 1.00 90.12 85 ARG A C 1
ATOM 699 O O . ARG A 1 85 ? 13.843 2.244 -0.212 1.00 90.12 85 ARG A O 1
ATOM 706 N N . LEU A 1 86 ? 13.070 0.472 0.940 1.00 90.56 86 LEU A N 1
ATOM 707 C CA . LEU A 1 86 ? 13.268 -0.498 -0.135 1.00 90.56 86 LEU A CA 1
ATOM 708 C C . LEU A 1 86 ? 12.314 -0.261 -1.303 1.00 90.56 86 LEU A C 1
ATOM 710 O O . LEU A 1 86 ? 12.761 -0.340 -2.438 1.00 90.56 86 LEU A O 1
ATOM 714 N N . ALA A 1 87 ? 11.047 0.084 -1.054 1.00 91.69 87 ALA A N 1
ATOM 715 C CA . ALA A 1 87 ? 10.101 0.426 -2.115 1.00 91.69 87 ALA A CA 1
ATOM 716 C C . ALA A 1 87 ? 10.584 1.630 -2.935 1.00 91.69 87 ALA A C 1
ATOM 718 O O . ALA A 1 87 ? 10.608 1.559 -4.160 1.00 91.69 87 ALA A O 1
ATOM 719 N N . SER A 1 88 ? 11.033 2.699 -2.267 1.00 89.56 88 SER A N 1
ATOM 720 C CA . SER A 1 88 ? 11.598 3.877 -2.937 1.00 89.56 88 SER A CA 1
ATOM 721 C C . SER A 1 88 ? 12.797 3.501 -3.815 1.00 89.56 88 SER A C 1
ATOM 723 O O . SER A 1 88 ? 12.812 3.778 -5.013 1.00 89.56 88 SER A O 1
ATOM 725 N N . SER A 1 89 ? 13.756 2.757 -3.253 1.00 88.44 89 SER A N 1
ATOM 726 C CA . SER A 1 89 ? 14.922 2.288 -4.006 1.00 88.44 89 SER A CA 1
ATOM 727 C C . SER A 1 89 ? 14.547 1.343 -5.158 1.00 88.44 89 SER A C 1
ATOM 729 O O . SER A 1 89 ? 15.177 1.392 -6.214 1.00 88.44 89 SER A O 1
ATOM 731 N N . TYR A 1 90 ? 13.509 0.517 -4.992 1.00 91.69 90 TYR A N 1
ATOM 732 C CA . TYR A 1 90 ? 13.037 -0.403 -6.025 1.00 91.69 90 TYR A CA 1
ATOM 733 C C . TYR A 1 90 ? 12.390 0.343 -7.192 1.00 91.69 90 TYR A C 1
ATOM 735 O O . TYR A 1 90 ? 12.687 0.035 -8.342 1.00 91.69 90 TYR A O 1
ATOM 743 N N . ILE A 1 91 ? 11.587 1.375 -6.917 1.00 90.06 91 ILE A N 1
ATOM 744 C CA . ILE A 1 91 ? 11.013 2.247 -7.950 1.00 90.06 91 ILE A CA 1
ATOM 745 C C . ILE A 1 91 ? 12.127 2.912 -8.764 1.00 90.06 91 ILE A C 1
ATOM 747 O O . ILE A 1 91 ? 12.103 2.841 -9.991 1.00 90.06 91 ILE A O 1
ATOM 751 N N . SER A 1 92 ? 13.136 3.498 -8.109 1.00 87.69 92 SER A N 1
ATOM 752 C CA . SER A 1 92 ? 14.284 4.089 -8.812 1.00 87.69 92 SER A CA 1
ATOM 753 C C . SER A 1 92 ? 15.048 3.054 -9.642 1.00 87.69 92 SER A C 1
ATOM 755 O O . SER A 1 92 ? 15.490 3.353 -10.750 1.00 87.69 92 SER A O 1
ATOM 757 N N . HIS A 1 93 ? 15.181 1.824 -9.139 1.00 86.75 93 HIS A N 1
ATOM 758 C CA . HIS A 1 93 ? 15.831 0.737 -9.865 1.00 86.75 93 HIS A CA 1
ATOM 759 C C . HIS A 1 93 ? 15.056 0.318 -11.117 1.00 86.75 93 HIS A C 1
ATOM 761 O O . HIS A 1 93 ? 15.645 0.226 -12.192 1.00 86.75 93 HIS A O 1
ATOM 767 N N . LEU A 1 94 ? 13.739 0.134 -11.003 1.00 89.06 94 LEU A N 1
ATOM 768 C CA . LEU A 1 94 ? 12.869 -0.137 -12.146 1.00 89.06 94 LEU A CA 1
ATOM 769 C C . LEU A 1 94 ? 12.905 1.011 -13.157 1.00 89.06 94 LEU A C 1
ATOM 771 O O . LEU A 1 94 ? 13.025 0.761 -14.351 1.00 89.06 94 LEU A O 1
ATOM 775 N N . GLY A 1 95 ? 12.881 2.263 -12.692 1.00 87.81 95 GLY A N 1
ATOM 776 C CA . GLY A 1 95 ? 13.038 3.436 -13.551 1.00 87.81 95 GLY A CA 1
ATOM 777 C C . GLY A 1 95 ? 14.352 3.405 -14.331 1.00 87.81 95 GLY A C 1
ATOM 778 O O . GLY A 1 95 ? 14.364 3.631 -15.539 1.00 87.81 95 GLY A O 1
ATOM 779 N N . ALA A 1 96 ? 15.452 3.036 -13.673 1.00 85.44 96 ALA A N 1
ATOM 780 C CA . ALA A 1 96 ? 16.736 2.899 -14.340 1.00 85.44 96 ALA A CA 1
ATOM 781 C C . ALA A 1 96 ? 16.757 1.750 -15.364 1.00 85.44 96 ALA A C 1
ATOM 783 O O . ALA A 1 96 ? 17.325 1.923 -16.439 1.00 85.44 96 ALA A O 1
ATOM 784 N N . ILE A 1 97 ? 16.113 0.612 -15.071 1.00 86.19 97 ILE A N 1
ATOM 785 C CA . ILE A 1 97 ? 15.947 -0.500 -16.027 1.00 86.19 97 ILE A CA 1
ATOM 786 C C . ILE A 1 97 ? 15.145 -0.053 -17.253 1.00 86.19 97 ILE A C 1
ATOM 788 O O . ILE A 1 97 ? 15.504 -0.394 -18.375 1.00 86.19 97 ILE A O 1
ATOM 792 N N . LEU A 1 98 ? 14.073 0.719 -17.061 1.00 85.69 98 LEU A N 1
ATOM 793 C CA . LEU A 1 98 ? 13.242 1.203 -18.166 1.00 85.69 98 LEU A CA 1
ATOM 794 C C . LEU A 1 98 ? 14.005 2.157 -19.096 1.00 85.69 98 LEU A C 1
ATOM 796 O O . LEU A 1 98 ? 13.778 2.134 -20.301 1.00 85.69 98 LEU A O 1
ATOM 800 N N . VAL A 1 99 ? 14.911 2.975 -18.552 1.00 82.69 99 VAL A N 1
ATOM 801 C CA . VAL A 1 99 ? 15.708 3.937 -19.333 1.00 82.69 99 VAL A CA 1
ATOM 802 C C . VAL A 1 99 ? 16.930 3.282 -19.978 1.00 82.69 99 VA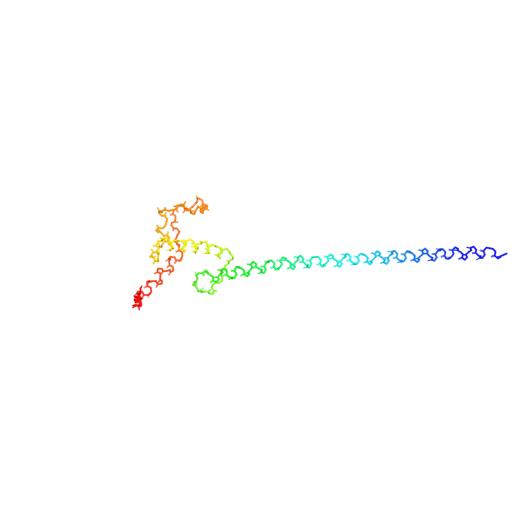L A C 1
ATOM 804 O O . VAL A 1 99 ? 17.219 3.528 -21.145 1.00 82.69 99 VAL A O 1
ATOM 807 N N . ALA A 1 100 ? 17.672 2.473 -19.222 1.00 79.44 100 ALA A N 1
ATOM 808 C CA . ALA A 1 100 ? 18.959 1.932 -19.649 1.00 79.44 100 ALA A CA 1
ATOM 809 C C . ALA A 1 100 ? 18.860 0.525 -20.278 1.00 79.44 100 ALA A C 1
ATOM 811 O O . ALA A 1 100 ? 19.834 0.050 -20.860 1.00 79.44 100 ALA A O 1
ATOM 812 N N . GLY A 1 101 ? 17.701 -0.136 -20.178 1.00 73.06 101 GLY A N 1
ATOM 813 C CA . GLY A 1 101 ? 17.496 -1.539 -20.549 1.00 73.06 101 GLY A CA 1
ATOM 814 C C . GLY A 1 101 ? 17.888 -2.524 -19.431 1.00 73.06 101 GLY A C 1
ATOM 815 O O . GLY A 1 101 ? 18.404 -2.113 -18.387 1.00 73.06 101 GLY A O 1
ATOM 816 N N . PRO A 1 102 ? 17.662 -3.843 -19.620 1.00 68.81 102 PRO A N 1
ATOM 817 C CA . PRO A 1 102 ? 18.019 -4.895 -18.661 1.00 68.81 102 PRO A CA 1
ATOM 818 C C . PRO A 1 102 ? 19.523 -5.213 -18.713 1.00 68.81 102 PRO A C 1
ATOM 820 O O . PRO A 1 102 ? 19.939 -6.340 -18.963 1.00 68.81 102 PRO A O 1
ATOM 823 N N . ILE A 1 103 ? 20.346 -4.188 -18.528 1.00 67.56 103 ILE A N 1
ATOM 824 C CA . ILE A 1 103 ? 21.807 -4.267 -18.548 1.00 67.56 103 ILE A CA 1
ATOM 825 C C . ILE A 1 103 ? 22.370 -4.299 -17.128 1.00 67.56 103 ILE A C 1
ATOM 827 O O . ILE A 1 103 ? 21.677 -3.966 -16.167 1.00 67.56 103 ILE A O 1
ATOM 831 N N . ASP A 1 104 ? 23.644 -4.658 -16.987 1.00 62.66 104 ASP A N 1
ATOM 832 C CA . ASP A 1 104 ? 24.312 -4.642 -15.690 1.00 62.66 104 ASP A CA 1
ATOM 833 C C . ASP A 1 104 ? 24.362 -3.226 -15.094 1.00 62.66 104 ASP A C 1
ATOM 835 O O . ASP A 1 104 ? 24.746 -2.253 -15.748 1.00 62.66 104 ASP A O 1
ATOM 839 N N . GLN A 1 105 ? 23.970 -3.128 -13.819 1.00 70.12 105 GLN A N 1
ATOM 840 C CA . GLN A 1 105 ? 23.978 -1.901 -13.011 1.00 70.12 105 GLN A CA 1
ATOM 841 C C . GLN A 1 105 ? 23.277 -0.696 -13.680 1.00 70.12 105 GLN A C 1
ATOM 843 O O . GLN A 1 105 ? 23.880 0.371 -13.841 1.00 70.12 105 GLN A O 1
ATOM 848 N N . PRO A 1 106 ? 21.970 -0.803 -13.984 1.00 74.38 106 PRO A N 1
ATOM 849 C CA . PRO A 1 106 ? 21.227 0.250 -14.676 1.00 74.38 106 PRO A CA 1
ATOM 850 C C . PRO A 1 106 ? 21.199 1.552 -13.862 1.00 74.38 106 PRO A C 1
ATOM 852 O O . PRO A 1 106 ? 21.314 2.641 -14.419 1.00 74.38 106 PRO A O 1
ATOM 855 N N . CYS A 1 107 ? 21.154 1.454 -12.528 1.00 78.44 107 CYS A N 1
ATOM 856 C CA . CYS A 1 107 ? 21.168 2.619 -11.639 1.00 78.44 107 CYS A CA 1
ATOM 857 C C . CYS A 1 107 ? 22.444 3.465 -11.749 1.00 78.44 107 CYS A C 1
ATOM 859 O O . CYS A 1 107 ? 22.356 4.678 -11.621 1.00 78.44 107 CYS A O 1
ATOM 861 N N . LEU A 1 108 ? 23.609 2.863 -12.019 1.00 74.38 108 LEU A N 1
ATOM 862 C CA . LEU A 1 108 ? 24.862 3.622 -12.142 1.00 74.38 108 LEU A CA 1
ATOM 863 C C . LEU A 1 108 ? 24.953 4.394 -13.461 1.00 74.38 108 LEU A C 1
ATOM 865 O O . LEU A 1 108 ? 25.666 5.387 -13.551 1.00 74.38 108 LEU A O 1
ATOM 869 N N . ARG A 1 109 ? 24.248 3.938 -14.502 1.00 64.75 109 ARG A N 1
ATOM 870 C CA . ARG A 1 109 ? 24.288 4.572 -15.828 1.00 64.75 109 ARG A CA 1
ATOM 871 C C . ARG A 1 109 ? 23.346 5.771 -15.930 1.00 64.75 109 ARG A C 1
ATOM 873 O O . ARG A 1 109 ? 23.585 6.661 -16.740 1.00 64.75 109 ARG A O 1
ATOM 880 N N . VAL A 1 110 ? 22.310 5.815 -15.092 1.00 62.97 110 VAL A N 1
ATOM 881 C CA . VAL A 1 110 ? 21.320 6.904 -15.066 1.00 62.97 110 VAL A CA 1
ATOM 882 C C . VAL A 1 110 ? 21.770 8.093 -14.207 1.00 62.97 110 VAL A C 1
ATOM 884 O O . VAL A 1 110 ? 21.372 9.219 -14.502 1.00 62.97 110 VAL A O 1
ATOM 887 N N . GLU A 1 111 ? 22.686 7.896 -13.246 1.00 59.50 111 GLU A N 1
ATOM 888 C CA . GLU A 1 111 ? 23.286 8.978 -12.434 1.00 59.50 111 GLU A CA 1
ATOM 889 C C . GLU A 1 111 ? 23.972 10.080 -13.272 1.00 59.50 111 GLU A C 1
ATOM 891 O O . GLU A 1 111 ? 24.201 11.175 -12.767 1.00 59.50 111 GLU A O 1
ATOM 896 N N . GLY A 1 112 ? 24.276 9.826 -14.552 1.00 54.59 112 GLY A N 1
ATOM 897 C CA . GLY A 1 112 ? 24.963 10.778 -15.428 1.00 54.59 112 GLY A CA 1
ATOM 898 C C . GLY A 1 112 ? 24.088 11.625 -16.357 1.00 54.59 112 GLY A C 1
ATOM 899 O O . GLY A 1 112 ? 24.638 12.518 -16.993 1.00 54.59 112 GLY A O 1
ATOM 900 N N . THR A 1 113 ? 22.780 11.359 -16.509 1.00 52.41 113 THR A N 1
ATOM 901 C CA . THR A 1 113 ? 22.019 11.971 -17.627 1.00 52.41 113 THR A CA 1
ATOM 902 C C . THR A 1 113 ? 20.751 12.737 -17.284 1.00 52.41 113 THR A C 1
ATOM 904 O O . THR A 1 113 ? 20.408 13.603 -18.075 1.00 52.41 113 THR A O 1
ATOM 907 N N . ASN A 1 114 ? 20.059 12.522 -16.161 1.00 48.38 114 ASN A N 1
ATOM 908 C CA . ASN A 1 114 ? 18.754 13.173 -15.964 1.00 48.38 114 ASN A CA 1
ATOM 909 C C . ASN A 1 114 ? 18.444 13.498 -14.496 1.00 48.38 114 ASN A C 1
ATOM 911 O O . ASN A 1 114 ? 17.887 12.678 -13.767 1.00 48.38 114 ASN A O 1
ATOM 915 N N . GLY A 1 115 ? 18.715 14.743 -14.095 1.00 48.81 115 GLY A N 1
ATOM 916 C CA . GLY A 1 115 ? 18.188 15.368 -12.875 1.00 48.81 115 GLY A CA 1
ATOM 917 C C . GLY A 1 115 ? 16.687 15.671 -12.965 1.00 48.81 115 GLY A C 1
ATOM 918 O O . GLY A 1 115 ? 16.285 16.818 -12.826 1.00 48.81 115 GLY A O 1
ATOM 919 N N . VAL A 1 116 ? 15.860 14.659 -13.249 1.00 46.59 116 VAL A N 1
ATOM 920 C CA . VAL A 1 116 ? 14.403 14.821 -13.453 1.00 46.59 116 VAL A CA 1
ATOM 921 C C . VAL A 1 116 ? 13.578 14.209 -12.310 1.00 46.59 116 VAL A C 1
ATOM 923 O O . VAL A 1 116 ? 12.394 14.501 -12.175 1.00 46.59 116 VAL A O 1
ATOM 926 N N . TYR A 1 117 ? 14.193 13.440 -11.408 1.00 45.66 117 TYR A N 1
ATOM 927 C CA . TYR A 1 117 ? 13.592 13.103 -10.116 1.00 45.66 117 TYR A CA 1
ATOM 928 C C . TYR A 1 117 ? 14.451 13.699 -8.997 1.00 45.66 117 TYR A C 1
ATOM 930 O O . TYR A 1 117 ? 15.361 13.083 -8.451 1.00 45.66 117 TYR A O 1
ATOM 938 N N . GLU A 1 118 ? 14.191 14.958 -8.674 1.00 42.38 118 GLU A N 1
ATOM 939 C CA . GLU A 1 118 ? 14.823 15.644 -7.553 1.00 42.38 118 GLU A CA 1
ATOM 940 C C . GLU A 1 118 ? 14.248 15.087 -6.238 1.00 42.38 118 GLU A C 1
ATOM 942 O O . GLU A 1 118 ? 13.350 15.637 -5.604 1.00 42.38 118 GLU A O 1
ATOM 947 N N . THR A 1 119 ? 14.725 13.910 -5.835 1.00 48.44 119 THR A N 1
ATOM 948 C CA . THR A 1 119 ? 14.587 13.456 -4.454 1.00 48.44 119 THR A CA 1
ATOM 949 C C . THR A 1 119 ? 15.505 14.319 -3.609 1.00 48.44 119 THR A C 1
ATOM 951 O O . THR A 1 119 ? 16.722 14.218 -3.754 1.00 48.44 119 THR A O 1
ATOM 954 N N . ASN A 1 120 ? 14.918 15.138 -2.733 1.00 46.66 120 ASN A N 1
ATOM 955 C CA . ASN A 1 120 ? 15.588 15.839 -1.639 1.00 46.66 120 ASN A CA 1
ATOM 956 C C . ASN A 1 120 ? 16.504 14.875 -0.864 1.00 46.66 120 ASN A C 1
ATOM 958 O O . ASN A 1 120 ? 16.089 14.234 0.103 1.00 46.66 120 ASN A O 1
ATOM 962 N N . HIS A 1 121 ? 17.752 14.756 -1.307 1.00 48.62 121 HIS A N 1
ATOM 963 C CA . HIS A 1 121 ? 18.808 14.101 -0.566 1.00 48.62 121 HIS A CA 1
ATOM 964 C C . HIS A 1 121 ? 19.271 15.105 0.481 1.00 48.62 121 HIS A C 1
ATOM 966 O O . HIS A 1 121 ? 19.786 16.170 0.148 1.00 48.62 121 HIS A O 1
ATOM 972 N N . TRP A 1 122 ? 19.073 14.768 1.755 1.00 38.81 122 TRP A N 1
ATOM 973 C CA . TRP A 1 122 ? 19.777 15.412 2.855 1.00 38.81 122 TRP A CA 1
ATOM 974 C C . TRP A 1 122 ? 21.262 15.500 2.488 1.00 38.81 122 TRP A C 1
ATOM 976 O O . TRP A 1 122 ? 21.908 14.485 2.221 1.00 38.81 122 TRP A O 1
ATOM 986 N N . ALA A 1 123 ? 21.745 16.733 2.365 1.00 40.00 123 ALA A N 1
ATOM 987 C CA . ALA A 1 123 ? 22.972 17.112 1.679 1.00 40.00 123 ALA A CA 1
ATOM 988 C C . ALA A 1 123 ? 24.254 16.758 2.460 1.00 40.00 123 ALA A C 1
ATOM 990 O O . ALA A 1 123 ? 25.114 17.610 2.640 1.00 40.00 123 ALA A O 1
ATOM 991 N N . ASP A 1 124 ? 24.394 15.510 2.915 1.00 38.50 124 ASP A N 1
ATOM 992 C CA . ASP A 1 124 ? 25.532 15.069 3.740 1.00 38.50 124 ASP A CA 1
ATOM 993 C C . ASP A 1 124 ? 26.124 13.708 3.317 1.00 38.50 124 ASP A C 1
ATOM 995 O O . ASP A 1 124 ? 26.850 13.055 4.055 1.00 38.50 124 ASP A O 1
ATOM 999 N N . SER A 1 125 ? 25.806 13.204 2.118 1.00 45.47 125 SER A N 1
ATOM 1000 C CA . SER A 1 125 ? 26.289 11.881 1.658 1.00 45.47 125 SER A CA 1
ATOM 1001 C C . SER A 1 125 ? 26.967 11.874 0.285 1.00 45.47 125 SER A C 1
ATOM 1003 O O . SER A 1 125 ? 27.214 10.803 -0.265 1.00 45.47 125 SER A O 1
ATOM 1005 N N . GLN A 1 126 ? 27.341 13.044 -0.248 1.00 48.66 126 GLN A N 1
ATOM 1006 C CA . GLN A 1 126 ? 27.923 13.224 -1.594 1.00 48.66 126 GLN A CA 1
ATOM 1007 C C . GLN A 1 126 ? 29.260 12.489 -1.862 1.00 48.66 126 GLN A C 1
ATOM 1009 O O . GLN A 1 126 ? 29.797 12.590 -2.959 1.00 48.66 126 GLN A O 1
ATOM 1014 N N . THR A 1 127 ? 29.810 11.716 -0.920 1.00 47.88 127 THR A N 1
ATOM 1015 C CA . THR A 1 127 ? 31.092 11.004 -1.101 1.00 47.88 127 THR A CA 1
ATOM 1016 C C . THR A 1 127 ? 30.991 9.479 -1.088 1.00 47.88 127 THR A C 1
ATOM 1018 O O . THR A 1 127 ? 31.968 8.801 -1.412 1.00 47.88 127 THR A O 1
ATOM 1021 N N . ARG A 1 128 ? 29.827 8.893 -0.774 1.00 48.62 128 ARG A N 1
ATOM 1022 C CA . ARG A 1 128 ? 29.633 7.435 -0.831 1.00 48.62 128 ARG A CA 1
ATOM 1023 C C . ARG A 1 128 ? 28.598 7.102 -1.892 1.00 48.62 128 ARG A C 1
ATOM 1025 O O . ARG A 1 128 ? 27.406 7.257 -1.656 1.00 48.62 128 ARG A O 1
ATOM 1032 N N . ARG A 1 129 ? 29.065 6.595 -3.037 1.00 57.06 129 ARG A N 1
ATOM 1033 C CA . ARG A 1 129 ? 28.216 5.976 -4.066 1.00 57.06 129 ARG A CA 1
ATOM 1034 C C . ARG A 1 129 ? 27.309 4.950 -3.383 1.00 57.06 129 ARG A C 1
ATOM 1036 O O . ARG A 1 129 ? 27.797 3.920 -2.912 1.00 57.06 129 ARG A O 1
ATOM 1043 N N . GLN A 1 130 ? 26.022 5.262 -3.239 1.00 61.31 130 GLN A N 1
ATOM 1044 C CA . GLN A 1 130 ? 25.083 4.354 -2.595 1.00 61.31 130 GLN A CA 1
ATOM 1045 C C . GLN A 1 130 ? 24.844 3.181 -3.536 1.00 61.31 130 GLN A C 1
ATOM 1047 O O . GLN A 1 130 ? 24.208 3.299 -4.579 1.00 61.31 130 GLN A O 1
ATOM 1052 N N . VAL A 1 131 ? 25.403 2.030 -3.177 1.00 70.62 131 VAL A N 1
ATOM 1053 C CA . VAL A 1 131 ? 25.278 0.830 -3.992 1.00 70.62 131 VAL A CA 1
ATOM 1054 C C . VAL A 1 131 ? 23.841 0.315 -3.899 1.00 70.62 131 VAL A C 1
ATOM 1056 O O . VAL A 1 131 ? 23.393 -0.114 -2.835 1.00 70.62 131 VAL A O 1
ATOM 1059 N N . CYS A 1 132 ? 23.114 0.346 -5.019 1.00 83.38 132 CYS A N 1
ATOM 1060 C CA . CYS A 1 132 ? 21.754 -0.182 -5.102 1.00 83.38 132 CYS A CA 1
ATOM 1061 C C . CYS A 1 132 ? 21.744 -1.687 -4.782 1.00 83.38 132 CYS A C 1
ATOM 1063 O O . CYS A 1 132 ? 22.364 -2.495 -5.479 1.00 83.38 132 CYS A O 1
ATOM 1065 N N . THR A 1 133 ? 21.012 -2.078 -3.737 1.00 85.31 133 THR A N 1
ATOM 1066 C CA . THR A 1 133 ? 20.926 -3.479 -3.298 1.00 85.31 133 THR A CA 1
ATOM 1067 C C . THR A 1 133 ? 20.305 -4.385 -4.364 1.00 85.31 133 THR A C 1
ATOM 1069 O O . THR A 1 133 ? 20.736 -5.527 -4.507 1.00 85.31 133 THR A O 1
ATOM 1072 N N . PHE A 1 134 ? 19.365 -3.875 -5.167 1.00 86.38 134 PHE A N 1
ATOM 1073 C CA . PHE A 1 134 ? 18.761 -4.628 -6.274 1.00 86.38 134 PHE A CA 1
ATOM 1074 C C . PHE A 1 134 ? 19.762 -4.886 -7.405 1.00 86.38 134 PHE A C 1
ATOM 1076 O O . PHE A 1 134 ? 19.843 -6.009 -7.896 1.00 86.38 134 PHE A O 1
ATOM 1083 N N . CYS A 1 135 ? 20.612 -3.906 -7.737 1.00 83.56 135 CYS A N 1
ATOM 1084 C CA . CYS A 1 135 ? 21.718 -4.114 -8.675 1.00 83.56 135 CYS A CA 1
ATOM 1085 C C . CYS A 1 135 ? 22.703 -5.180 -8.170 1.00 83.56 135 CYS A C 1
ATOM 1087 O O . CYS A 1 135 ? 23.141 -6.024 -8.948 1.00 83.56 135 CYS A O 1
ATOM 1089 N N . LEU A 1 136 ? 23.041 -5.175 -6.873 1.00 81.19 136 LEU A N 1
ATOM 1090 C CA . LEU A 1 136 ? 23.922 -6.192 -6.281 1.00 81.19 136 LEU A CA 1
ATOM 1091 C C . LEU A 1 136 ? 23.307 -7.594 -6.321 1.00 81.19 136 LEU A C 1
ATOM 1093 O O . LEU A 1 136 ? 24.005 -8.557 -6.638 1.00 81.19 136 LEU A O 1
ATOM 1097 N N . ALA A 1 137 ? 22.018 -7.714 -5.999 1.00 79.25 137 ALA A N 1
ATOM 1098 C CA . ALA A 1 137 ? 21.300 -8.985 -6.046 1.00 79.25 137 ALA A CA 1
ATOM 1099 C C . ALA A 1 137 ? 21.220 -9.528 -7.482 1.00 79.25 137 ALA A C 1
ATOM 1101 O O . ALA A 1 137 ? 21.519 -10.697 -7.726 1.00 79.25 137 ALA A O 1
ATOM 1102 N N . MET A 1 138 ? 20.907 -8.658 -8.443 1.00 74.44 138 MET A N 1
ATOM 1103 C CA . MET A 1 138 ? 20.843 -8.989 -9.865 1.00 74.44 138 MET A CA 1
ATOM 1104 C C . MET A 1 138 ? 22.198 -9.494 -10.387 1.00 74.44 138 MET A C 1
ATOM 1106 O O . MET A 1 138 ? 22.265 -10.569 -10.979 1.00 74.44 138 MET A O 1
ATOM 1110 N N . HIS A 1 139 ? 23.300 -8.811 -10.063 1.00 69.19 139 HIS A N 1
ATOM 1111 C CA . HIS A 1 139 ? 24.643 -9.207 -10.504 1.00 69.19 139 HIS A CA 1
ATOM 1112 C C . HIS A 1 139 ? 25.118 -10.543 -9.900 1.00 69.19 139 HIS A C 1
ATOM 1114 O O . HIS A 1 139 ? 25.791 -11.329 -10.570 1.00 69.19 139 HIS A O 1
ATOM 1120 N N . ARG A 1 140 ? 24.751 -10.835 -8.640 1.00 67.44 140 ARG A N 1
ATOM 1121 C CA . ARG A 1 140 ? 25.014 -12.139 -8.001 1.00 67.44 140 ARG A CA 1
ATOM 1122 C C . ARG A 1 140 ? 24.251 -13.267 -8.692 1.00 67.44 140 ARG A C 1
ATOM 1124 O O . ARG A 1 140 ? 24.827 -14.324 -8.931 1.00 67.44 140 ARG A O 1
ATOM 1131 N N . LYS A 1 141 ? 22.989 -13.030 -9.064 1.00 66.06 141 LYS A N 1
ATOM 1132 C CA . LYS A 1 141 ? 22.162 -14.005 -9.784 1.00 66.06 141 LYS A CA 1
ATOM 1133 C C . LYS A 1 141 ? 22.724 -14.312 -11.176 1.00 66.06 141 LYS A C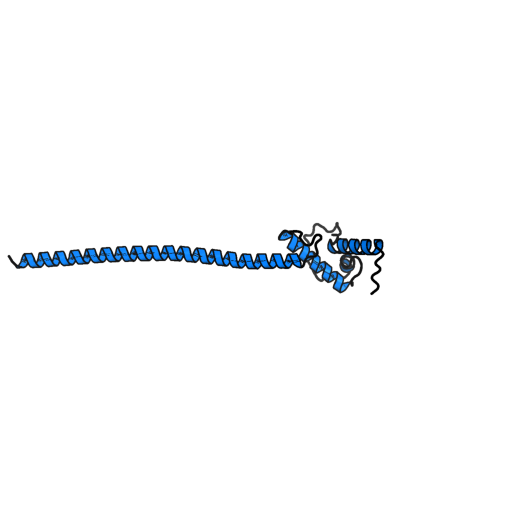 1
ATOM 1135 O O . LYS A 1 141 ? 22.835 -15.481 -11.532 1.00 66.06 141 LYS A O 1
ATOM 1140 N N . TYR A 1 142 ? 23.149 -13.296 -11.930 1.00 62.28 142 TYR A N 1
ATOM 1141 C CA . TYR A 1 142 ? 23.800 -13.512 -13.228 1.00 62.28 142 TYR A CA 1
ATOM 1142 C C . TYR A 1 142 ? 25.141 -14.246 -13.108 1.00 62.28 142 TYR A C 1
ATOM 1144 O O . TYR A 1 142 ? 25.393 -15.160 -13.888 1.00 62.28 142 TYR A O 1
ATOM 1152 N N . ASN A 1 143 ? 25.968 -13.928 -12.103 1.00 60.62 143 ASN A N 1
ATOM 1153 C CA . ASN A 1 143 ? 27.229 -14.647 -11.874 1.00 60.62 143 ASN A CA 1
ATOM 1154 C C . ASN A 1 143 ? 27.016 -16.131 -11.531 1.00 60.62 143 ASN A C 1
ATOM 1156 O O . ASN A 1 143 ? 27.742 -16.982 -12.038 1.00 60.62 143 ASN A O 1
ATOM 1160 N N . LEU A 1 144 ? 26.009 -16.462 -10.714 1.00 58.44 144 LEU A N 1
ATOM 1161 C CA . LEU A 1 144 ? 25.669 -17.855 -10.394 1.00 58.44 144 LEU A CA 1
ATOM 1162 C C . LEU A 1 144 ? 25.138 -18.623 -11.612 1.00 58.44 144 LEU A C 1
ATOM 1164 O O . LEU A 1 144 ? 25.492 -19.787 -11.799 1.00 58.44 144 LEU A O 1
ATOM 1168 N N . ASN A 1 145 ? 24.332 -17.976 -12.459 1.00 56.47 145 ASN A N 1
ATOM 1169 C CA . ASN A 1 145 ? 23.852 -18.575 -13.709 1.00 56.47 145 ASN A CA 1
ATOM 1170 C C . ASN A 1 145 ? 25.006 -18.856 -14.684 1.00 56.47 145 ASN A C 1
ATOM 1172 O O . ASN A 1 145 ? 25.029 -19.912 -15.315 1.00 56.47 145 ASN A O 1
ATOM 1176 N N . PHE A 1 146 ? 25.993 -17.956 -14.755 1.00 51.53 146 PHE A N 1
ATOM 1177 C CA . PHE A 1 146 ? 27.195 -18.144 -15.569 1.00 51.53 146 PHE A CA 1
ATOM 1178 C C . PHE A 1 146 ? 28.092 -19.265 -15.019 1.00 51.53 146 PHE A C 1
ATOM 1180 O O . PHE A 1 146 ? 28.545 -20.120 -15.775 1.00 51.53 146 PHE A O 1
ATOM 1187 N N . ALA A 1 147 ? 28.275 -19.331 -13.695 1.00 54.16 147 ALA A N 1
ATOM 1188 C CA . ALA A 1 147 ? 29.007 -20.414 -13.032 1.00 54.16 147 ALA A CA 1
ATOM 1189 C C . ALA A 1 147 ? 28.303 -21.784 -13.137 1.00 54.16 147 ALA A C 1
ATOM 1191 O O . ALA A 1 147 ? 28.964 -22.816 -13.066 1.00 54.16 147 ALA A O 1
ATOM 1192 N N . SER A 1 148 ? 26.980 -21.800 -13.337 1.00 51.78 148 SER A N 1
ATOM 1193 C CA . SER A 1 148 ? 26.177 -23.023 -13.503 1.00 51.78 148 SER A CA 1
ATOM 1194 C C . SER A 1 148 ? 25.975 -23.437 -14.969 1.00 51.78 148 SER A C 1
ATOM 1196 O O . SER A 1 148 ? 25.239 -24.383 -15.234 1.00 51.78 148 SER A O 1
ATOM 1198 N N . GLY A 1 149 ? 26.599 -22.746 -15.934 1.00 52.34 149 GLY A N 1
ATOM 1199 C CA . GLY A 1 149 ? 26.543 -23.107 -17.357 1.00 52.34 149 GLY A CA 1
ATOM 1200 C C . GLY A 1 149 ? 25.167 -22.959 -18.020 1.00 52.34 149 GLY A C 1
ATOM 1201 O O . GLY A 1 149 ? 24.973 -23.447 -19.132 1.00 52.34 149 GLY A O 1
ATOM 1202 N N . VAL A 1 150 ? 24.206 -22.283 -17.383 1.00 53.84 150 VAL A N 1
ATOM 1203 C CA . VAL A 1 150 ? 22.873 -22.075 -17.964 1.00 53.84 150 VAL A CA 1
ATOM 1204 C C . VAL A 1 150 ? 22.900 -20.791 -18.786 1.00 53.84 150 VAL A C 1
ATOM 1206 O O . VAL A 1 150 ? 22.488 -19.720 -18.340 1.00 53.84 150 VAL A O 1
ATOM 1209 N N . ILE A 1 151 ? 23.433 -20.892 -20.004 1.00 44.47 151 ILE A N 1
ATOM 1210 C CA . ILE A 1 151 ? 23.279 -19.857 -21.027 1.00 44.47 151 ILE A CA 1
ATOM 1211 C C . ILE A 1 151 ? 21.806 -19.877 -21.448 1.00 44.47 151 ILE A C 1
ATOM 1213 O O . ILE A 1 151 ? 21.394 -20.677 -22.287 1.00 44.47 151 ILE A O 1
ATOM 1217 N N . SER A 1 152 ? 20.992 -19.014 -20.841 1.00 43.97 152 SER A N 1
ATOM 1218 C CA . SER A 1 152 ? 19.663 -18.705 -21.366 1.00 43.97 152 SER A CA 1
ATOM 1219 C C . SER A 1 152 ? 19.844 -17.868 -22.631 1.00 43.97 152 SER A C 1
ATOM 1221 O O . SER A 1 152 ? 19.901 -16.644 -22.559 1.00 43.97 152 SER A O 1
ATOM 1223 N N . ASN A 1 153 ? 19.983 -18.534 -23.778 1.00 39.59 153 ASN A N 1
ATOM 1224 C CA . ASN A 1 153 ? 19.825 -17.902 -25.084 1.00 39.59 153 ASN A CA 1
ATOM 1225 C C . ASN A 1 153 ? 18.336 -17.630 -25.304 1.00 39.59 153 ASN A C 1
ATOM 1227 O O . ASN A 1 153 ? 17.590 -18.562 -25.603 1.00 39.59 153 ASN A O 1
ATOM 1231 N N . TYR A 1 154 ? 17.934 -16.374 -25.143 1.00 38.94 154 TYR A N 1
ATOM 1232 C CA . TYR A 1 154 ? 16.818 -15.755 -25.853 1.00 38.94 154 TYR A CA 1
ATOM 1233 C C . TYR A 1 154 ? 17.114 -14.269 -26.020 1.00 38.94 154 TYR A C 1
ATOM 1235 O O . TYR A 1 154 ? 17.524 -13.646 -25.014 1.00 38.94 154 TYR A O 1
#

Sequence (154 aa):
MTARKREESSKQRYQANARERDRTHRRTFNNAKFTNTLKKGKEFKREIQEIQSSLCSVNTAFSALRTLIPTEPMDRKLSKIETLRLASSYISHLGAILVAGPIDQPCLRVEGTNGVYETNHWADSQTRRQVCTFCLAMHRKYNLNFASGVISNY

Secondary structure (DSSP, 8-state):
-HHHHHHHHHHHHHHHHHHHHHHHHHHHHHHHHHHHHHHHHHHHHHHHHHHHHHHHHHHHHHHHHHHHS--SSTT----HHHHHHHHHHHHHHHHHHHHH-S-S-HHHHHTTT-TTS-----SS-TTS----HHHHHHHHHHHHHHHTT-----

InterPro domains:
  IPR011598 Myc-type, basic helix-loop-helix (bHLH) domain [PF00010] (56-94)
  IPR011598 Myc-type, basic helix-loop-helix (bHLH) domain [PS50888] (42-94)
  IPR011598 Myc-type, basic helix-loop-helix (bHLH) domain [SM00353] (52-100)
  IPR036638 Helix-loop-helix DNA-binding domain superfamily [G3DSA:4.10.280.10] (7-101)
  IPR036638 Helix-loop-helix DNA-binding domain superfamily [SSF47459] (57-100)
  IPR050283 E-box Binding Transcriptional Regulators [PTHR23349] (3-142)

Foldseek 3Di:
DPPVVVVVVVVVVVVVVVVVVVVVVVVVVVVVVVVVVVVVVVVVVVVVVVVVVVVVVVVVVLVVLLCVQDDVVSPPDDDPVRSVVRSVLVVLVVVLCVVVPPDQPSNVVVVPDDPPPPDPDPPDCVPDPPDRPVSVVSVVVVVVCVVVVPPPDD

pLDDT: mean 73.77, std 15.31, range [38.5, 93.75]

Radius of gyration: 37.96 Å; chains: 1; bounding box: 99×45×88 Å

Organism: Apis mellifera (NCBI:txid7460)